Protein AF-A0A3D5XP28-F1 (afdb_monomer)

Foldseek 3Di:
DWDQWAWPDPADPVGTDIDGQVVLVVLLVVLQPPQPQWDADDDDPVDDQWDWTHDPNDIDIGGHIDGHPPDDPVVSVVSSVVSSVVSCCVPPVDD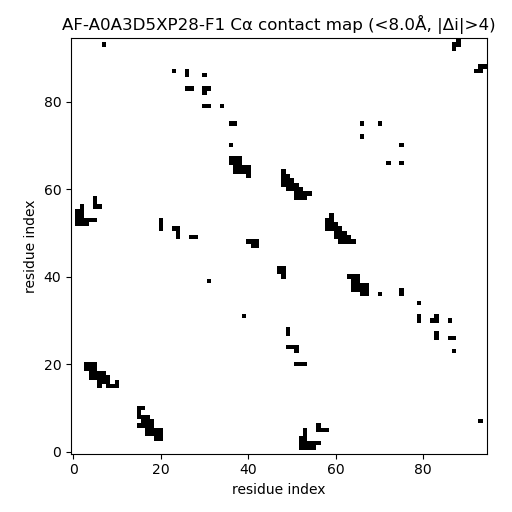

Mean predicted aligned error: 6.18 Å

Secondary structure (DSSP, 8-state):
--BSEEESSS-BTTB--EEEHHHHHHHHHHHTTT-TTEEEPPP-SS--SEEEEEETTEEEEEE-EEE-TTS-HHHHHHHHHHHHHHHHHHHH---

Nearest PDB structures (foldseek):
  7u0h-assembly1_n  TM=3.035E-01  e=3.879E+00  Saccharomyces cerevisiae BY4741
  7uqz-assembly1_n  TM=2.848E-01  e=3.430E+00  Saccharomyces cerevisiae BY4741
  8fkx-assembly1_SM  TM=2.811E-01  e=5.607E+00  Homo sapiens
  3vwo-assembly1_A  TM=2.451E-01  e=4.664E+00  Sphingomonas sp. A1
  5z3g-assembly1_M  TM=2.523E-01  e=4.664E+00  Saccharomyces cerevisiae S288C

Sequence (95 aa):
MSKEYILLKEKSDSGIIALNKSVFESIVEISQDDIEGFQKIPTTRFSKPVSVKIVKNKLHISVDVNVKYGANVNSISKKLQNKIYNNILQMTGLK

Solvent-accessible surface area (backbone atoms only — not comparable to full-atom values): 5918 Å² total; per-residue (Å²): 134,74,49,67,50,40,73,78,50,81,77,47,100,89,47,79,51,63,47,49,50,66,58,57,48,54,51,46,63,60,44,64,56,95,48,88,67,56,42,86,56,78,74,51,102,90,43,67,37,67,46,72,47,33,55,93,84,37,84,44,80,48,76,55,72,46,68,45,88,94,57,60,61,67,62,52,53,51,52,48,51,51,42,36,51,50,50,47,29,73,77,69,70,56,128

Radius of gyration: 15.23 Å; Cα contacts (8 Å, |Δi|>4): 114; chains: 1; bounding box: 36×27×48 Å

pLDDT: mean 84.42, std 9.11, range [48.5, 92.81]

Structure (mmCIF, N/CA/C/O backbone):
data_AF-A0A3D5XP28-F1
#
_entry.id   AF-A0A3D5XP28-F1
#
loop_
_atom_site.group_PDB
_atom_site.id
_atom_site.type_symbol
_atom_site.label_atom_id
_atom_site.label_alt_id
_atom_site.label_comp_id
_atom_site.label_asym_id
_atom_site.label_entity_id
_atom_site.label_seq_id
_atom_site.pdbx_PDB_ins_code
_atom_site.Cartn_x
_atom_site.Cartn_y
_atom_site.Cartn_z
_atom_site.occupancy
_atom_site.B_iso_or_equiv
_atom_site.auth_seq_id
_atom_site.auth_comp_id
_atom_site.auth_asym_id
_atom_site.auth_atom_id
_atom_site.pdbx_PDB_model_num
ATOM 1 N N . MET A 1 1 ? -22.763 1.829 2.657 1.00 48.50 1 MET A N 1
ATOM 2 C CA . MET A 1 1 ? -21.865 2.963 2.961 1.00 48.50 1 MET A CA 1
ATOM 3 C C . MET A 1 1 ? -20.483 2.410 3.280 1.00 48.50 1 MET A C 1
ATOM 5 O O . MET A 1 1 ? -20.398 1.509 4.111 1.00 48.50 1 MET A O 1
ATOM 9 N N . SER A 1 2 ? -19.434 2.848 2.575 1.00 57.12 2 SER A N 1
ATOM 10 C CA . SER A 1 2 ? -18.047 2.562 2.976 1.00 57.12 2 SER A CA 1
ATOM 11 C C . SER A 1 2 ? -17.768 3.259 4.303 1.00 57.12 2 SER A C 1
ATOM 13 O O . SER A 1 2 ? -18.302 4.337 4.553 1.00 57.12 2 SER A O 1
ATOM 15 N N . LYS A 1 3 ? -16.987 2.625 5.177 1.00 69.25 3 LYS A N 1
ATOM 16 C CA . LYS A 1 3 ? -16.499 3.313 6.376 1.00 69.25 3 LYS A CA 1
ATOM 17 C C . LYS A 1 3 ? -15.263 4.117 5.981 1.00 69.25 3 LYS A C 1
ATOM 19 O O . LYS A 1 3 ? -14.486 3.660 5.152 1.00 69.25 3 LYS A O 1
ATOM 24 N N . GLU A 1 4 ? -15.063 5.274 6.598 1.00 81.62 4 GLU A N 1
ATOM 25 C CA . GLU A 1 4 ? -13.859 6.096 6.388 1.00 81.62 4 GLU A CA 1
ATOM 26 C C . GLU A 1 4 ? -12.740 5.758 7.390 1.00 81.62 4 GLU A C 1
ATOM 28 O O . GLU A 1 4 ? -11.719 6.436 7.444 1.00 81.62 4 GLU A O 1
ATOM 33 N N . TYR A 1 5 ? -12.920 4.714 8.207 1.00 83.31 5 TYR A N 1
ATOM 34 C CA . TYR A 1 5 ? -11.957 4.315 9.230 1.00 83.31 5 TYR A CA 1
ATOM 35 C C . TYR A 1 5 ? -11.999 2.813 9.556 1.00 83.31 5 TYR A C 1
ATOM 37 O O . TYR A 1 5 ? -13.027 2.150 9.374 1.00 83.31 5 TYR A O 1
ATOM 45 N N . ILE A 1 6 ? -10.875 2.295 10.061 1.00 84.38 6 ILE A N 1
ATOM 46 C CA . ILE A 1 6 ? -10.712 0.953 10.643 1.00 84.38 6 ILE A CA 1
ATOM 47 C C . ILE A 1 6 ? -10.637 1.084 12.163 1.00 84.38 6 ILE A C 1
ATOM 49 O O . ILE A 1 6 ? -9.898 1.918 12.678 1.00 84.38 6 ILE A O 1
ATOM 53 N N . LEU A 1 7 ? -11.398 0.261 12.884 1.00 83.12 7 LEU A N 1
ATOM 54 C CA . LEU A 1 7 ? -11.358 0.206 14.349 1.00 83.12 7 LEU A CA 1
ATOM 55 C C . LEU A 1 7 ? -10.123 -0.580 14.808 1.00 83.12 7 LEU A C 1
ATOM 57 O O . LEU A 1 7 ? -9.932 -1.713 14.371 1.00 83.12 7 LEU A O 1
ATOM 61 N N . LEU A 1 8 ? -9.307 0.012 15.686 1.00 76.00 8 LEU A N 1
ATOM 62 C CA . LEU A 1 8 ? -8.107 -0.637 16.239 1.00 76.00 8 LEU A CA 1
ATOM 63 C C . LEU A 1 8 ? -8.418 -1.513 17.457 1.00 76.00 8 LEU A C 1
ATOM 65 O O . LEU A 1 8 ? -7.768 -2.532 17.675 1.00 76.00 8 LEU A O 1
ATOM 69 N N . LYS A 1 9 ? -9.404 -1.111 18.260 1.00 68.56 9 LYS A N 1
ATOM 70 C CA . LYS A 1 9 ? -9.932 -1.877 19.394 1.00 68.56 9 LYS A CA 1
ATOM 71 C C . LYS A 1 9 ? -11.449 -1.758 19.405 1.00 68.56 9 LYS A C 1
ATOM 73 O O . LYS A 1 9 ? -11.993 -0.732 18.986 1.00 68.56 9 LYS A O 1
ATOM 78 N N . GLU A 1 10 ? -12.126 -2.804 19.871 1.00 59.88 10 GLU A N 1
ATOM 79 C CA . GLU A 1 10 ? -13.550 -2.696 20.178 1.00 59.88 10 GLU A CA 1
ATOM 80 C C . GLU A 1 10 ? -13.761 -1.644 21.272 1.00 59.88 10 GLU A C 1
ATOM 82 O O . GLU A 1 10 ? -12.879 -1.402 22.098 1.00 59.88 10 GLU A O 1
ATOM 87 N N . LYS A 1 11 ? -14.907 -0.965 21.184 1.00 54.59 11 LYS A N 1
ATOM 88 C CA . LYS A 1 11 ? -15.319 0.187 21.994 1.00 54.59 11 LYS A CA 1
ATOM 89 C C . LYS A 1 11 ? -14.900 -0.011 23.459 1.00 54.59 11 LYS A C 1
ATOM 91 O O . LYS A 1 11 ? -15.421 -0.907 24.115 1.00 54.59 11 LYS A O 1
ATOM 96 N N . SER A 1 12 ? -13.966 0.797 23.958 1.00 61.88 12 SER A N 1
ATOM 97 C CA . SER A 1 12 ? -13.694 0.845 25.395 1.00 61.88 12 SER A CA 1
ATOM 98 C C . SER A 1 12 ? -14.630 1.863 26.041 1.00 61.88 12 SER A C 1
ATOM 100 O O . SER A 1 12 ? -15.131 2.766 25.365 1.00 61.88 12 SER A O 1
ATOM 102 N N . ASP A 1 13 ? -14.841 1.765 27.354 1.00 64.44 13 ASP A N 1
ATOM 103 C CA . ASP A 1 13 ? -15.631 2.756 28.106 1.00 64.44 13 ASP A CA 1
ATOM 104 C C . ASP A 1 13 ? -15.072 4.187 27.968 1.00 64.44 13 ASP A C 1
ATOM 106 O O . ASP A 1 13 ? -15.782 5.167 28.173 1.00 64.44 13 ASP A O 1
ATOM 110 N N . SER A 1 14 ? -13.804 4.318 27.559 1.00 70.75 14 SER A N 1
ATOM 111 C CA . SER A 1 14 ? -13.097 5.587 27.345 1.00 70.75 14 SER A CA 1
ATOM 112 C C . SER A 1 14 ? -13.200 6.142 25.916 1.00 70.75 14 SER A C 1
ATOM 114 O O . SER A 1 14 ? -12.705 7.240 25.665 1.00 70.75 14 SER A O 1
ATOM 116 N N . GLY A 1 15 ? -13.807 5.413 24.969 1.00 74.12 15 GLY A N 1
ATOM 117 C CA . GLY A 1 15 ? -14.040 5.893 23.604 1.00 74.12 15 GLY A CA 1
ATOM 118 C C . GLY A 1 15 ? -13.691 4.899 22.493 1.00 74.12 15 GLY A C 1
ATOM 119 O O . GLY A 1 15 ? -13.596 3.687 22.683 1.00 74.12 15 GLY A O 1
ATOM 120 N N . ILE A 1 16 ? -13.543 5.433 21.278 1.00 79.19 16 ILE A N 1
ATOM 121 C CA . ILE A 1 16 ? -13.251 4.665 20.064 1.00 79.19 16 ILE A CA 1
ATOM 122 C C . ILE A 1 16 ? -11.874 5.064 19.545 1.00 79.19 16 ILE A C 1
ATOM 124 O O . ILE A 1 16 ? -11.628 6.239 19.282 1.00 79.19 16 ILE A O 1
ATOM 128 N N . ILE A 1 17 ? -11.005 4.075 19.335 1.00 82.56 17 ILE A N 1
ATOM 129 C CA . ILE A 1 17 ? -9.723 4.262 18.652 1.00 82.56 17 ILE A CA 1
ATOM 130 C C . ILE A 1 17 ? -9.854 3.705 17.236 1.00 82.56 17 ILE A C 1
ATOM 132 O O . ILE A 1 17 ? -10.122 2.515 17.042 1.00 82.56 17 ILE A O 1
ATOM 136 N N . ALA A 1 18 ? -9.657 4.568 16.244 1.00 86.25 18 ALA A N 1
ATOM 137 C CA . ALA A 1 18 ? -9.777 4.216 14.839 1.00 86.25 18 ALA A CA 1
ATOM 138 C C . ALA A 1 18 ? -8.699 4.895 13.989 1.00 86.25 18 ALA A C 1
ATOM 140 O O . ALA A 1 18 ? -8.276 6.010 14.288 1.00 86.25 18 ALA A O 1
ATOM 141 N N . LEU A 1 19 ? -8.296 4.236 12.903 1.00 88.12 19 LEU A N 1
ATOM 142 C CA . LEU A 1 19 ? -7.426 4.804 11.875 1.00 88.12 19 LEU A CA 1
ATOM 143 C C . LEU A 1 19 ? -8.249 5.220 10.671 1.00 88.12 19 LEU A C 1
ATOM 145 O O . LEU A 1 19 ? -8.994 4.413 10.114 1.00 88.12 19 LEU A O 1
ATOM 149 N N . ASN A 1 20 ? -8.095 6.475 10.260 1.00 90.38 20 ASN A N 1
ATOM 150 C CA . ASN A 1 20 ? -8.748 6.989 9.068 1.00 90.38 20 ASN A CA 1
ATOM 151 C C . ASN A 1 20 ? -8.139 6.360 7.806 1.00 90.38 20 ASN A C 1
ATOM 153 O O . ASN A 1 20 ? -6.946 6.062 7.753 1.00 90.38 20 ASN A O 1
ATOM 157 N N . LYS A 1 21 ? -8.959 6.218 6.768 1.00 90.50 21 LYS A N 1
ATOM 158 C CA . LYS A 1 21 ? -8.541 5.860 5.415 1.00 90.50 21 LYS A CA 1
ATOM 159 C C . LYS A 1 21 ? -7.313 6.652 4.933 1.00 90.50 21 LYS A C 1
ATOM 161 O O . LYS A 1 21 ? -6.423 6.049 4.336 1.00 90.50 21 LYS A O 1
ATOM 166 N N . SER A 1 22 ? -7.251 7.957 5.204 1.00 90.81 22 SER A N 1
ATOM 167 C CA . SER A 1 22 ? -6.156 8.832 4.759 1.00 90.81 22 SER A CA 1
ATOM 168 C C . SER A 1 22 ? -4.783 8.387 5.267 1.00 90.81 22 SER A C 1
ATOM 170 O O . SER A 1 22 ? -3.796 8.523 4.553 1.00 90.81 22 SER A O 1
ATOM 172 N N . VAL A 1 23 ? -4.717 7.776 6.456 1.00 91.50 23 VAL A N 1
ATOM 173 C CA . VAL A 1 23 ? -3.471 7.224 7.010 1.00 91.50 23 VAL A CA 1
ATOM 174 C C . VAL A 1 23 ? -2.919 6.139 6.088 1.00 91.50 23 VAL A C 1
ATOM 176 O O . VAL A 1 23 ? -1.736 6.136 5.765 1.00 91.50 23 VAL A O 1
ATOM 179 N N . PHE A 1 24 ? -3.779 5.238 5.611 1.00 92.06 24 PHE A N 1
ATOM 180 C CA . PHE A 1 24 ? -3.372 4.177 4.694 1.00 92.06 24 PHE A CA 1
ATOM 181 C C . PHE A 1 24 ? -2.995 4.724 3.314 1.00 92.06 24 PHE A C 1
ATOM 183 O O . PHE A 1 24 ? -2.052 4.218 2.714 1.00 92.06 24 PHE A O 1
ATOM 190 N N . GLU A 1 25 ? -3.689 5.758 2.823 1.00 91.69 25 GLU A N 1
ATOM 191 C CA . GLU A 1 25 ? -3.311 6.439 1.575 1.00 91.69 25 GLU A CA 1
ATOM 192 C C . GLU A 1 25 ? -1.884 6.996 1.673 1.00 91.69 25 GLU A C 1
ATOM 194 O O . GLU A 1 25 ? -1.053 6.677 0.823 1.00 91.69 25 GLU A O 1
ATOM 199 N N . SER A 1 26 ? -1.556 7.708 2.757 1.00 91.81 26 SER A N 1
ATOM 200 C CA . SER A 1 26 ? -0.206 8.241 2.977 1.00 91.81 26 SER A CA 1
ATOM 201 C C . SER A 1 26 ? 0.856 7.145 3.090 1.00 91.81 26 SER A C 1
ATOM 203 O O . SER A 1 26 ? 1.925 7.263 2.492 1.00 91.81 26 SER A O 1
ATOM 205 N N . ILE A 1 27 ? 0.574 6.050 3.808 1.00 91.94 27 ILE A N 1
ATOM 206 C CA . ILE A 1 27 ? 1.520 4.926 3.908 1.00 91.94 27 ILE A CA 1
ATOM 207 C C . ILE A 1 27 ? 1.787 4.332 2.522 1.00 91.94 27 ILE A C 1
ATOM 209 O O . ILE A 1 27 ? 2.938 4.040 2.190 1.00 91.94 27 ILE A O 1
ATOM 213 N N . VAL A 1 28 ? 0.751 4.153 1.699 1.00 91.25 28 VAL A N 1
ATOM 214 C CA . VAL A 1 28 ? 0.893 3.604 0.345 1.00 91.25 28 VAL A CA 1
ATOM 215 C C . VAL A 1 28 ? 1.719 4.533 -0.543 1.00 91.25 28 VAL A C 1
ATOM 217 O O . VAL A 1 28 ? 2.603 4.045 -1.245 1.00 91.25 28 VAL A O 1
ATOM 220 N N . GLU A 1 29 ? 1.488 5.845 -0.490 1.00 89.06 29 GLU A N 1
ATOM 221 C CA . GLU A 1 29 ? 2.260 6.831 -1.258 1.00 89.06 29 GLU A CA 1
ATOM 222 C C . GLU A 1 29 ? 3.757 6.793 -0.912 1.00 89.06 29 GLU A C 1
ATOM 224 O O . GLU A 1 29 ? 4.594 6.734 -1.819 1.00 89.06 29 GLU A O 1
ATOM 229 N N . ILE A 1 30 ? 4.096 6.725 0.380 1.00 88.94 30 ILE A N 1
ATOM 230 C CA . ILE A 1 30 ? 5.483 6.605 0.866 1.00 88.94 30 ILE A CA 1
ATOM 231 C C . ILE A 1 30 ? 6.088 5.248 0.473 1.00 88.94 30 ILE A C 1
ATOM 233 O O . ILE A 1 30 ? 7.250 5.140 0.090 1.00 88.94 30 ILE A O 1
ATOM 237 N N . SER A 1 31 ? 5.295 4.177 0.528 1.00 88.44 31 SER A N 1
ATOM 238 C CA . SER A 1 31 ? 5.772 2.815 0.243 1.00 88.44 31 SER A CA 1
ATOM 239 C C . SER A 1 31 ? 6.192 2.604 -1.212 1.00 88.44 31 SER A C 1
ATOM 241 O O . SER A 1 31 ? 6.926 1.660 -1.502 1.00 88.44 31 SER A O 1
ATOM 243 N N . GLN A 1 32 ? 5.718 3.455 -2.120 1.00 84.00 32 GLN A N 1
ATOM 244 C CA . GLN A 1 32 ? 6.064 3.410 -3.537 1.00 84.00 32 GLN A CA 1
ATOM 245 C C . GLN A 1 32 ? 7.435 4.029 -3.853 1.00 84.00 32 GLN A C 1
ATOM 247 O O . GLN A 1 32 ? 7.905 3.885 -4.981 1.00 84.00 32 GLN A O 1
ATOM 252 N N . ASP A 1 33 ? 8.058 4.746 -2.913 1.00 81.12 33 ASP A N 1
ATOM 253 C CA . ASP A 1 33 ? 9.420 5.254 -3.100 1.00 81.12 33 ASP A CA 1
ATOM 254 C C . ASP A 1 33 ? 10.433 4.101 -3.109 1.00 81.12 33 ASP A C 1
ATOM 256 O O . ASP A 1 33 ? 10.198 3.036 -2.532 1.00 81.12 33 ASP A O 1
ATOM 260 N N . ASP A 1 34 ? 11.563 4.293 -3.787 1.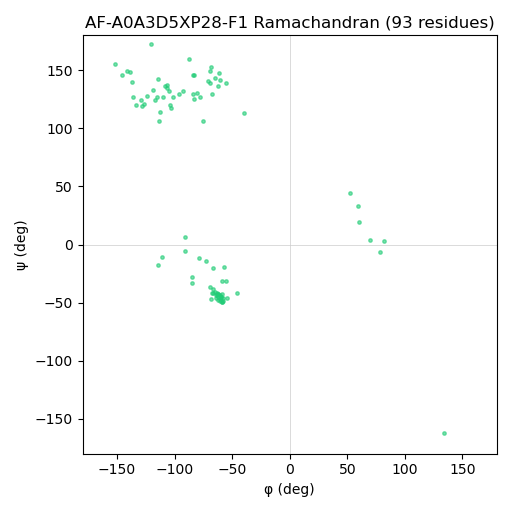00 69.88 34 ASP A N 1
ATOM 261 C CA . ASP A 1 34 ? 12.721 3.387 -3.763 1.00 69.88 34 ASP A CA 1
ATOM 262 C C . ASP A 1 34 ? 12.461 1.940 -4.231 1.00 69.88 34 ASP A C 1
ATOM 264 O O . ASP A 1 34 ? 13.063 0.990 -3.724 1.00 69.88 34 ASP A O 1
ATOM 268 N N . ILE A 1 35 ? 11.552 1.734 -5.191 1.00 79.81 35 ILE A N 1
ATOM 269 C CA . ILE A 1 35 ? 11.394 0.439 -5.872 1.00 79.81 35 ILE A CA 1
ATOM 270 C C . ILE A 1 35 ? 12.033 0.524 -7.257 1.00 79.81 35 ILE A C 1
ATOM 272 O O . ILE A 1 35 ? 11.610 1.281 -8.127 1.00 79.81 35 ILE A O 1
ATOM 276 N N . GLU A 1 36 ? 13.061 -0.285 -7.488 1.00 77.88 36 GLU A N 1
ATOM 277 C CA . GLU A 1 36 ? 13.723 -0.352 -8.787 1.00 77.88 36 GLU A CA 1
ATOM 278 C C . GLU A 1 36 ? 12.816 -1.000 -9.851 1.00 77.88 36 GLU A C 1
ATOM 280 O O . GLU A 1 36 ? 12.121 -1.984 -9.590 1.00 77.88 36 GLU A O 1
ATOM 285 N N . GLY A 1 37 ? 12.817 -0.454 -11.072 1.00 78.06 37 GLY A N 1
ATOM 286 C CA . GLY A 1 37 ? 11.969 -0.943 -12.173 1.00 78.06 37 GLY A CA 1
ATOM 287 C C . GLY A 1 37 ? 10.526 -0.425 -12.149 1.00 78.06 37 GLY A C 1
ATOM 288 O O . GLY A 1 37 ? 9.730 -0.786 -13.018 1.00 78.06 37 GLY A O 1
ATOM 289 N N 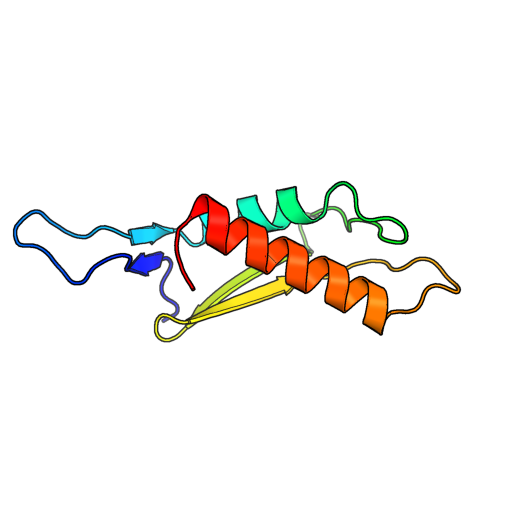. PHE A 1 38 ? 10.216 0.443 -11.189 1.00 83.69 38 PHE A N 1
ATOM 290 C CA . PHE A 1 38 ? 8.904 1.019 -10.942 1.00 83.69 38 PHE A CA 1
ATOM 291 C C . PHE A 1 38 ? 8.911 2.530 -11.199 1.00 83.69 38 PHE A C 1
ATOM 293 O O . PHE A 1 38 ? 9.885 3.215 -10.886 1.00 83.69 38 PHE A O 1
ATOM 300 N N . GLN A 1 39 ? 7.820 3.058 -11.755 1.00 84.25 39 GLN A N 1
ATOM 301 C CA . GLN A 1 39 ? 7.605 4.495 -11.897 1.00 84.25 39 GLN A CA 1
ATOM 302 C C . GLN A 1 39 ? 6.227 4.878 -11.350 1.00 84.25 39 GLN A C 1
ATOM 304 O O . GLN A 1 39 ? 5.198 4.348 -11.783 1.00 84.25 39 GLN A O 1
ATOM 309 N N . LYS A 1 40 ? 6.224 5.827 -10.404 1.00 84.50 40 LYS A N 1
ATOM 310 C CA . LYS A 1 40 ? 5.003 6.413 -9.841 1.00 84.50 40 LYS A CA 1
ATOM 311 C C . LYS A 1 40 ? 4.211 7.122 -10.934 1.00 84.50 40 LYS A C 1
ATOM 313 O O . LYS A 1 40 ? 4.773 7.881 -11.726 1.00 84.50 40 LYS A O 1
ATOM 318 N N . ILE A 1 41 ? 2.901 6.911 -10.937 1.00 86.69 41 ILE A N 1
ATOM 319 C CA . ILE A 1 41 ? 1.978 7.728 -11.720 1.00 86.69 41 ILE A CA 1
ATOM 320 C C . ILE A 1 41 ? 1.661 8.971 -10.875 1.00 86.69 41 ILE A C 1
ATOM 322 O O . ILE A 1 41 ? 1.347 8.827 -9.693 1.00 86.69 41 ILE A O 1
ATOM 326 N N . PRO A 1 42 ? 1.774 10.193 -11.416 1.00 83.38 42 PRO A N 1
ATOM 327 C CA . PRO A 1 42 ? 1.428 11.394 -10.670 1.00 83.38 42 PRO A CA 1
ATOM 328 C C . PRO A 1 42 ? -0.089 11.501 -10.488 1.00 83.38 42 PRO A C 1
ATOM 330 O O . PRO A 1 42 ? -0.866 11.237 -11.409 1.00 83.38 42 PRO A O 1
ATOM 333 N N . THR A 1 43 ? -0.517 11.946 -9.308 1.00 85.25 43 THR A N 1
ATOM 334 C CA . THR A 1 43 ? -1.920 12.291 -9.062 1.00 85.25 43 THR A CA 1
ATOM 335 C C . THR A 1 43 ? -2.298 13.519 -9.885 1.00 85.25 43 THR A C 1
ATOM 337 O O . THR A 1 43 ? -1.618 14.544 -9.850 1.00 85.25 43 THR A O 1
ATOM 340 N N . THR A 1 44 ? -3.405 13.433 -10.619 1.00 87.88 44 THR A N 1
ATOM 341 C CA . THR A 1 44 ? -3.953 14.546 -11.407 1.00 87.88 44 THR A CA 1
ATOM 342 C C . THR A 1 44 ? -5.366 14.878 -10.937 1.00 87.88 44 THR A C 1
ATOM 344 O O . THR A 1 44 ? -5.962 14.150 -10.144 1.00 87.88 44 THR A O 1
ATOM 347 N N . ARG A 1 45 ? -5.952 15.968 -11.452 1.00 84.06 45 ARG A N 1
ATOM 348 C CA . ARG A 1 45 ? -7.345 16.339 -11.145 1.00 84.06 45 ARG A CA 1
ATOM 349 C C . ARG A 1 45 ? -8.343 15.211 -11.458 1.00 84.06 45 ARG A C 1
ATOM 351 O O . ARG A 1 45 ? -9.359 15.107 -10.780 1.00 84.06 45 ARG A O 1
ATOM 358 N N . PHE A 1 46 ? -8.058 14.391 -12.470 1.00 83.75 46 PHE A N 1
ATOM 359 C CA . PHE A 1 46 ? -8.985 13.382 -12.994 1.00 83.75 46 PHE A CA 1
ATOM 360 C C . PHE A 1 46 ? -8.566 11.938 -12.705 1.00 83.75 46 PHE A C 1
ATOM 362 O O . PHE A 1 46 ? -9.360 11.028 -12.919 1.00 83.75 46 PHE A O 1
ATOM 369 N N . SER A 1 47 ? -7.343 11.715 -12.222 1.00 82.62 47 SER A N 1
ATOM 370 C CA . SER A 1 47 ? -6.828 10.379 -11.938 1.00 82.62 47 SER A CA 1
ATOM 371 C C . SER A 1 47 ? -6.103 10.350 -10.600 1.00 82.62 47 SER A C 1
ATOM 373 O O . SER A 1 47 ? -5.196 11.148 -10.350 1.00 82.62 47 SER A O 1
ATOM 375 N N . LYS A 1 48 ? -6.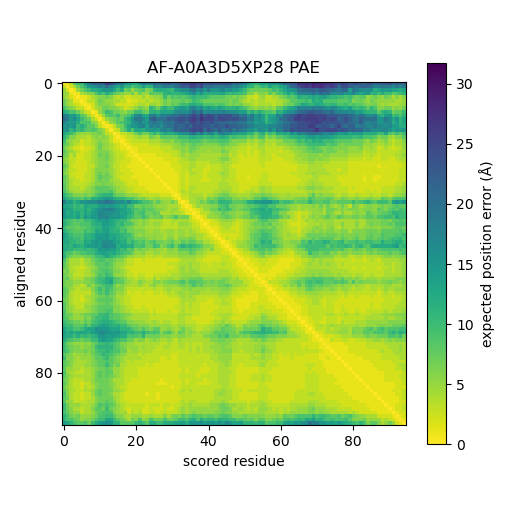516 9.403 -9.756 1.00 86.56 48 LYS A N 1
ATOM 376 C CA . LYS A 1 48 ? -5.854 9.059 -8.501 1.00 86.56 48 LYS A CA 1
ATOM 377 C C . LYS A 1 48 ? -5.286 7.645 -8.634 1.00 86.56 48 LYS A C 1
ATOM 379 O O . LYS A 1 48 ? -6.070 6.700 -8.593 1.00 86.56 48 LYS A O 1
ATOM 384 N N . PRO A 1 49 ? -3.959 7.497 -8.768 1.00 87.88 49 PRO A N 1
ATOM 385 C CA . PRO A 1 49 ? -3.321 6.196 -8.949 1.00 87.88 49 PRO A CA 1
ATOM 386 C C . PRO A 1 49 ? -3.319 5.355 -7.671 1.00 87.88 49 PRO A C 1
ATOM 388 O O . PRO A 1 49 ? -3.080 4.158 -7.725 1.00 87.88 49 PRO A O 1
ATOM 391 N N . VAL A 1 50 ? -3.603 5.955 -6.513 1.00 91.19 50 VAL A N 1
ATOM 392 C CA . VAL A 1 50 ? -3.832 5.238 -5.257 1.00 91.19 50 VAL A CA 1
ATOM 393 C C . VAL A 1 50 ? -5.301 5.357 -4.880 1.00 91.19 50 VAL A C 1
ATOM 395 O O . VAL A 1 50 ? -5.848 6.457 -4.778 1.00 91.19 50 VAL A O 1
ATOM 398 N N . SER A 1 51 ? -5.941 4.215 -4.638 1.00 90.88 51 SER A N 1
ATOM 399 C CA . SER A 1 51 ? -7.300 4.142 -4.112 1.00 90.88 51 SER A CA 1
ATOM 400 C C . SER A 1 51 ? -7.341 3.233 -2.896 1.00 90.88 51 SER A C 1
ATOM 402 O O . SER A 1 51 ? -7.066 2.038 -2.990 1.00 90.88 51 SER A O 1
ATOM 404 N N . VAL A 1 52 ? -7.734 3.788 -1.751 1.00 91.69 52 VAL A N 1
ATOM 405 C CA . VAL A 1 52 ? -8.008 3.007 -0.543 1.00 91.69 52 VAL A CA 1
ATOM 406 C C . VAL A 1 52 ? -9.510 2.991 -0.278 1.00 91.69 52 VAL A C 1
ATOM 408 O O . VAL A 1 52 ? -10.200 4.008 -0.394 1.00 91.69 52 VAL A O 1
ATOM 411 N N . LYS A 1 53 ? -10.053 1.827 0.071 1.00 91.06 53 LYS A N 1
ATOM 412 C CA . LYS A 1 53 ? -11.460 1.644 0.446 1.00 91.06 53 LYS A CA 1
ATOM 413 C C . LYS A 1 53 ? -11.539 0.735 1.660 1.00 91.06 53 LYS A C 1
ATOM 415 O O . LYS A 1 53 ? -10.843 -0.273 1.724 1.00 91.06 53 LYS A O 1
ATOM 420 N N . ILE A 1 54 ? -12.424 1.056 2.598 1.00 88.44 54 ILE A N 1
ATOM 421 C CA . ILE A 1 54 ? -12.684 0.203 3.758 1.00 88.44 54 ILE A CA 1
ATOM 422 C C . ILE A 1 54 ? -14.107 -0.338 3.643 1.00 88.44 54 ILE A C 1
ATOM 424 O O . ILE A 1 54 ? -15.097 0.401 3.691 1.00 88.44 54 ILE A O 1
ATOM 428 N N . VAL A 1 55 ? -14.213 -1.654 3.471 1.00 85.56 55 VAL A N 1
ATOM 429 C CA . VAL A 1 55 ? -15.486 -2.356 3.275 1.00 85.56 55 VAL A CA 1
ATOM 430 C C . VAL A 1 55 ? -15.581 -3.474 4.300 1.00 85.56 55 VAL A C 1
ATOM 432 O O . VAL A 1 55 ? -14.726 -4.351 4.343 1.00 85.56 55 VAL A O 1
ATOM 435 N N . LYS A 1 56 ? -16.623 -3.452 5.143 1.00 82.62 56 LYS A N 1
ATOM 436 C CA . LYS A 1 56 ? -16.835 -4.452 6.212 1.00 82.62 56 LYS A CA 1
ATOM 437 C C . LYS A 1 56 ? -15.599 -4.639 7.120 1.00 82.62 56 LYS A C 1
ATOM 439 O O . LYS A 1 56 ? -15.219 -5.763 7.417 1.00 82.62 56 LYS A O 1
ATOM 444 N N . ASN A 1 57 ? -14.970 -3.531 7.532 1.00 81.19 57 ASN A N 1
ATOM 445 C CA . ASN A 1 57 ? -13.735 -3.511 8.336 1.00 81.19 57 ASN A CA 1
ATOM 446 C C . ASN A 1 57 ? -12.525 -4.206 7.675 1.00 81.19 57 ASN A C 1
ATOM 448 O O . ASN A 1 57 ? -11.573 -4.563 8.357 1.00 81.19 57 ASN A O 1
ATOM 452 N N . LYS A 1 58 ? -12.556 -4.397 6.350 1.00 83.38 58 LYS A N 1
ATOM 453 C CA . LYS A 1 58 ? -11.422 -4.877 5.555 1.00 83.38 58 LYS A CA 1
ATOM 454 C C . LYS A 1 58 ? -10.850 -3.731 4.734 1.00 83.38 58 LYS A C 1
ATOM 456 O O . LYS A 1 58 ? -11.611 -2.956 4.148 1.00 83.38 58 LYS A O 1
ATOM 461 N N . LEU A 1 59 ? -9.524 -3.654 4.689 1.00 87.88 59 LEU A N 1
ATOM 462 C CA . LEU A 1 59 ? -8.786 -2.689 3.887 1.00 87.88 59 LEU A CA 1
ATOM 463 C C . LEU A 1 59 ? -8.647 -3.210 2.452 1.00 87.88 59 LEU A C 1
ATOM 465 O O . LEU A 1 59 ? -8.170 -4.320 2.231 1.00 87.88 59 LEU A O 1
ATOM 469 N N . HIS A 1 60 ? -9.069 -2.413 1.480 1.00 90.88 60 HIS A N 1
ATOM 470 C CA . HIS A 1 60 ? -8.857 -2.664 0.061 1.00 90.88 60 HIS A CA 1
ATOM 471 C C . HIS A 1 60 ? -7.991 -1.543 -0.502 1.00 90.88 60 HIS A C 1
ATOM 473 O O . HIS A 1 60 ? -8.343 -0.370 -0.371 1.00 90.88 60 HIS A O 1
ATOM 479 N N . ILE A 1 61 ? -6.871 -1.906 -1.120 1.00 91.75 61 ILE A N 1
ATOM 480 C CA . ILE A 1 61 ? -5.902 -0.968 -1.686 1.00 91.75 61 ILE A CA 1
ATOM 481 C C . ILE A 1 61 ? -5.729 -1.314 -3.161 1.00 91.75 61 ILE A C 1
ATOM 483 O O . ILE A 1 61 ? -5.446 -2.461 -3.503 1.00 91.75 61 ILE A O 1
ATOM 487 N N . SER A 1 62 ? -5.886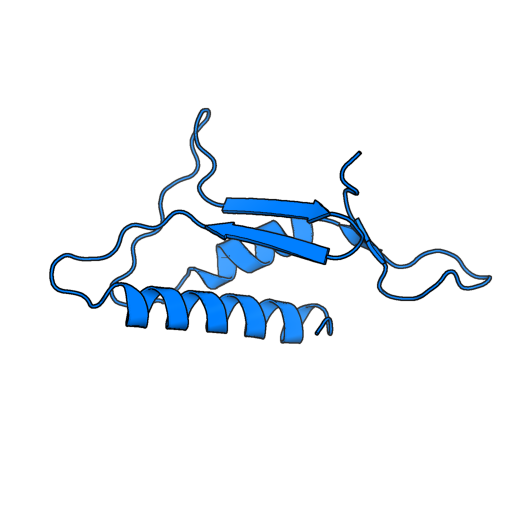 -0.318 -4.022 1.00 92.38 62 SER A N 1
ATOM 488 C CA . SER A 1 62 ? -5.572 -0.395 -5.446 1.00 92.38 62 SER A CA 1
ATOM 489 C C . SER A 1 62 ? -4.489 0.629 -5.754 1.00 92.38 62 SER A C 1
ATOM 491 O O . SER A 1 62 ? -4.577 1.773 -5.300 1.00 92.38 62 SER A O 1
ATOM 493 N N . VAL A 1 63 ? -3.461 0.202 -6.485 1.00 91.38 63 VAL A N 1
ATOM 494 C CA . VAL A 1 63 ? -2.332 1.048 -6.869 1.00 91.38 63 VAL A CA 1
ATOM 495 C C . VAL A 1 63 ? -2.042 0.845 -8.348 1.00 91.38 63 VAL A C 1
ATOM 497 O O . VAL A 1 63 ? -1.703 -0.265 -8.759 1.00 91.38 63 VAL A O 1
ATOM 500 N N . ASP A 1 64 ? -2.142 1.924 -9.112 1.00 89.88 64 ASP A N 1
ATOM 501 C CA . ASP A 1 64 ? -1.815 1.980 -10.530 1.00 89.88 64 ASP A CA 1
ATOM 502 C C . ASP A 1 64 ? -0.367 2.428 -10.708 1.00 89.88 64 ASP A C 1
ATOM 504 O O . ASP A 1 64 ? 0.102 3.380 -10.075 1.00 89.88 64 ASP A O 1
ATOM 508 N N . VAL A 1 65 ? 0.372 1.697 -11.542 1.00 87.06 65 VAL A N 1
ATOM 509 C CA . VAL A 1 65 ? 1.834 1.776 -11.581 1.00 87.06 65 VAL A CA 1
ATOM 510 C C . VAL A 1 65 ? 2.341 1.585 -13.001 1.00 87.06 65 VAL A C 1
ATOM 512 O O . VAL A 1 65 ? 1.797 0.777 -13.753 1.00 87.06 65 VAL A O 1
ATOM 515 N N . ASN A 1 66 ? 3.426 2.274 -13.347 1.00 88.94 66 ASN A N 1
ATOM 516 C CA . ASN A 1 66 ? 4.156 2.007 -14.579 1.00 88.94 66 ASN A CA 1
ATOM 517 C C . ASN A 1 66 ? 5.335 1.078 -14.278 1.00 88.94 66 ASN A C 1
ATOM 519 O O . ASN A 1 66 ? 6.134 1.329 -13.371 1.00 88.94 66 ASN A O 1
ATOM 523 N N . VAL A 1 67 ? 5.451 0.003 -15.054 1.00 88.38 67 VAL A N 1
ATOM 524 C CA . VAL A 1 67 ? 6.549 -0.965 -14.954 1.00 88.38 67 VAL A CA 1
ATOM 525 C C . VAL A 1 67 ? 7.484 -0.770 -16.142 1.00 88.38 67 VAL A C 1
ATOM 527 O O . VAL A 1 67 ? 7.024 -0.637 -17.276 1.00 88.38 67 VAL A O 1
ATOM 530 N N . LYS A 1 68 ? 8.800 -0.745 -15.898 1.00 86.69 68 LYS A N 1
ATOM 531 C CA . LYS A 1 68 ? 9.787 -0.615 -16.981 1.00 86.69 68 LYS A CA 1
ATOM 532 C C . LYS A 1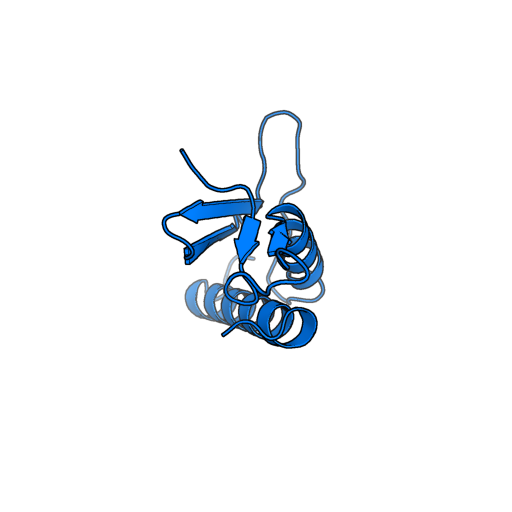 68 ? 9.679 -1.781 -17.971 1.00 86.69 68 LYS A C 1
ATOM 534 O O . LYS A 1 68 ? 9.504 -2.934 -17.574 1.00 86.69 68 LYS A O 1
ATOM 539 N N . TYR A 1 69 ? 9.852 -1.483 -19.258 1.00 83.81 69 TYR A N 1
ATOM 540 C CA . TYR A 1 69 ? 9.911 -2.500 -20.308 1.00 83.81 69 TYR A CA 1
ATOM 541 C C . TYR A 1 69 ? 10.987 -3.554 -20.014 1.00 83.81 69 TYR A C 1
ATOM 543 O O . TYR A 1 69 ? 12.075 -3.232 -19.539 1.00 83.81 69 TYR A O 1
ATOM 551 N N . GLY A 1 70 ? 10.664 -4.821 -20.285 1.00 83.44 70 GLY A N 1
ATOM 552 C CA . GLY A 1 70 ? 11.544 -5.965 -20.019 1.00 83.44 70 GLY A CA 1
ATOM 553 C C . GLY A 1 70 ? 11.581 -6.420 -18.556 1.00 83.44 70 GLY A C 1
ATOM 554 O O . GLY A 1 70 ? 12.155 -7.467 -18.262 1.00 83.44 70 GLY A O 1
ATOM 555 N N . ALA A 1 71 ? 10.949 -5.690 -17.634 1.00 84.38 71 ALA A N 1
ATOM 556 C CA . ALA A 1 71 ? 10.880 -6.096 -16.241 1.00 84.38 71 ALA A CA 1
ATOM 557 C C . ALA A 1 71 ? 9.728 -7.085 -15.985 1.00 84.38 71 ALA A C 1
ATOM 559 O O . ALA A 1 71 ? 8.657 -7.013 -16.591 1.00 84.38 71 ALA A O 1
ATOM 560 N N . ASN A 1 72 ? 9.936 -8.023 -15.058 1.00 88.81 72 ASN A N 1
ATOM 561 C CA . ASN A 1 72 ? 8.918 -9.010 -14.709 1.00 88.81 72 ASN A CA 1
ATOM 562 C C . ASN A 1 72 ? 7.822 -8.363 -13.847 1.00 88.81 72 ASN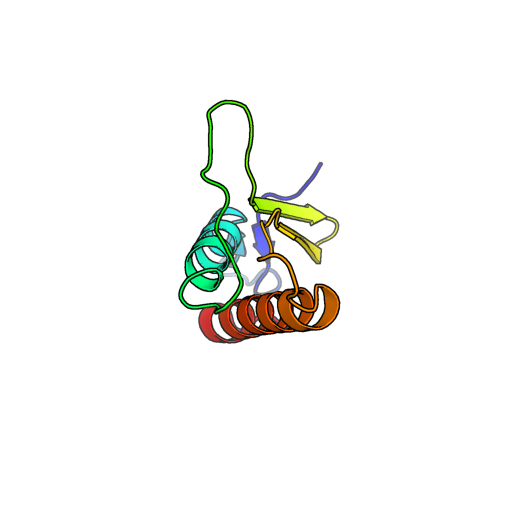 A C 1
ATOM 564 O O . ASN A 1 72 ? 8.029 -8.106 -12.658 1.00 88.81 72 ASN A O 1
ATOM 568 N N . VAL A 1 73 ? 6.650 -8.145 -14.451 1.00 88.94 73 VAL A N 1
ATOM 569 C CA . VAL A 1 73 ? 5.490 -7.502 -13.811 1.00 88.94 73 VAL A CA 1
ATOM 570 C C . VAL A 1 73 ? 5.108 -8.201 -12.508 1.00 88.94 73 VAL A C 1
ATO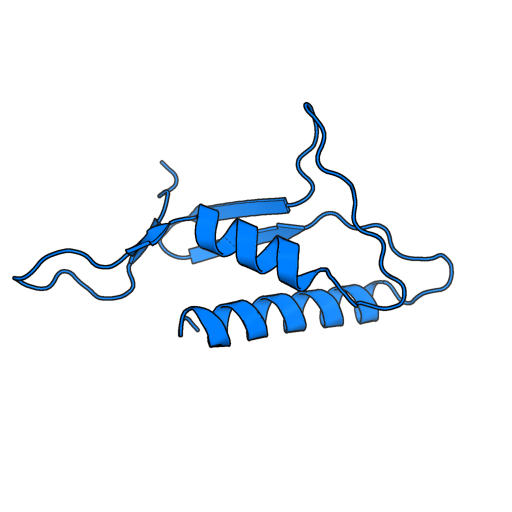M 572 O O . VAL A 1 73 ? 4.961 -7.541 -11.488 1.00 88.94 73 VAL A O 1
ATOM 575 N N . ASN A 1 74 ? 5.035 -9.535 -12.497 1.00 90.50 74 ASN A N 1
ATOM 576 C CA . ASN A 1 74 ? 4.635 -10.290 -11.308 1.00 90.50 74 ASN A CA 1
ATOM 577 C C . ASN A 1 74 ? 5.624 -10.096 -10.144 1.00 90.50 74 ASN A C 1
ATOM 579 O O . ASN A 1 74 ? 5.227 -9.849 -9.006 1.00 90.50 74 ASN A O 1
ATOM 583 N N . SER A 1 75 ? 6.927 -10.142 -10.435 1.00 89.69 75 SER A N 1
ATOM 584 C CA . SER A 1 75 ? 7.973 -9.912 -9.432 1.00 89.69 75 SER A CA 1
ATOM 585 C C . SER A 1 75 ? 7.898 -8.499 -8.845 1.00 89.69 75 SER A C 1
ATOM 587 O O . SER A 1 75 ? 7.942 -8.331 -7.624 1.00 89.69 75 SER A O 1
ATOM 589 N N . ILE A 1 76 ? 7.723 -7.482 -9.694 1.00 88.56 76 ILE A N 1
ATOM 590 C CA . ILE A 1 76 ? 7.641 -6.079 -9.262 1.00 88.56 76 ILE A CA 1
ATOM 591 C C . ILE A 1 76 ? 6.364 -5.822 -8.462 1.00 88.56 76 ILE A C 1
ATOM 593 O O . ILE A 1 76 ? 6.436 -5.254 -7.371 1.00 88.56 76 ILE A O 1
ATOM 597 N N . SER A 1 77 ? 5.213 -6.294 -8.942 1.00 88.94 77 SER A N 1
ATOM 598 C CA . SER A 1 77 ? 3.943 -6.173 -8.224 1.00 88.94 77 SER A CA 1
ATOM 599 C C . SER A 1 77 ? 4.016 -6.842 -6.853 1.00 88.94 77 SER A C 1
ATOM 601 O O . SER A 1 77 ? 3.596 -6.242 -5.865 1.00 88.94 77 SER A O 1
ATOM 603 N N . LYS A 1 78 ? 4.624 -8.031 -6.754 1.00 91.62 78 LYS A N 1
ATOM 604 C CA . LYS A 1 78 ? 4.800 -8.728 -5.473 1.00 91.62 78 LYS A CA 1
ATOM 605 C C . LYS A 1 78 ? 5.717 -7.964 -4.516 1.00 91.62 78 LYS A C 1
ATOM 607 O O . LYS A 1 78 ? 5.410 -7.867 -3.329 1.00 91.62 78 LYS A O 1
ATOM 612 N N . LYS A 1 79 ? 6.818 -7.384 -5.011 1.00 91.31 79 LYS A N 1
ATOM 613 C CA . LYS A 1 79 ? 7.708 -6.532 -4.201 1.00 91.31 79 LYS A CA 1
ATOM 614 C C . LYS A 1 79 ? 6.967 -5.314 -3.644 1.00 91.31 79 LYS A C 1
ATOM 616 O O . LYS A 1 79 ? 7.065 -5.053 -2.447 1.00 91.31 79 LYS A O 1
ATOM 621 N N . LEU A 1 80 ? 6.197 -4.616 -4.482 1.00 91.12 80 LEU A N 1
ATOM 622 C CA . LEU A 1 80 ? 5.399 -3.462 -4.062 1.00 91.12 80 LEU A CA 1
ATOM 623 C C . LEU A 1 80 ? 4.336 -3.852 -3.027 1.00 91.12 80 LEU A C 1
ATOM 625 O O . LEU A 1 80 ? 4.237 -3.210 -1.985 1.00 91.12 80 LEU A O 1
ATOM 629 N N . GLN A 1 81 ? 3.580 -4.921 -3.286 1.00 92.12 81 GLN A N 1
ATOM 630 C CA . GLN A 1 81 ? 2.553 -5.421 -2.367 1.00 92.12 81 GLN A CA 1
ATOM 631 C C . GLN A 1 81 ? 3.145 -5.768 -0.998 1.00 92.12 81 GLN A C 1
ATOM 633 O O . GLN A 1 81 ? 2.608 -5.345 0.025 1.00 92.12 81 GLN A O 1
ATOM 638 N N . ASN A 1 82 ? 4.282 -6.468 -0.973 1.00 92.81 82 ASN A N 1
ATOM 639 C CA . ASN A 1 82 ? 4.969 -6.813 0.269 1.00 92.81 82 ASN A CA 1
ATOM 640 C C . ASN A 1 82 ? 5.458 -5.568 1.019 1.00 92.81 82 ASN A C 1
ATOM 642 O O . ASN A 1 82 ? 5.328 -5.506 2.239 1.00 92.81 82 ASN A O 1
ATOM 646 N N . LYS A 1 83 ? 6.002 -4.569 0.310 1.00 92.38 83 LYS A N 1
ATOM 647 C CA . LYS A 1 83 ? 6.474 -3.321 0.926 1.00 92.38 83 LYS A CA 1
ATOM 648 C C . LYS A 1 83 ? 5.319 -2.536 1.554 1.00 92.38 83 LYS A C 1
ATOM 650 O O . LYS A 1 83 ? 5.422 -2.147 2.712 1.00 92.38 83 LYS A O 1
ATOM 655 N N . ILE A 1 84 ? 4.202 -2.390 0.836 1.00 92.50 84 ILE A N 1
ATOM 656 C CA . ILE A 1 84 ? 2.981 -1.756 1.359 1.00 92.50 84 ILE A CA 1
ATOM 657 C C . ILE A 1 84 ? 2.470 -2.504 2.596 1.00 92.50 84 ILE A C 1
ATOM 659 O O . ILE A 1 84 ? 2.213 -1.880 3.623 1.00 92.50 84 ILE A O 1
ATOM 663 N N . TYR A 1 85 ? 2.353 -3.832 2.519 1.00 92.69 85 TYR A N 1
ATOM 664 C CA . TYR A 1 85 ? 1.889 -4.653 3.638 1.00 92.69 85 TYR A CA 1
ATOM 665 C C . TYR A 1 85 ? 2.783 -4.488 4.873 1.00 92.69 85 TYR A C 1
ATOM 667 O O . TYR A 1 85 ? 2.287 -4.199 5.961 1.00 92.69 85 TYR A O 1
ATOM 675 N N . ASN A 1 86 ? 4.102 -4.603 4.698 1.00 92.62 86 ASN A N 1
ATOM 676 C CA . ASN A 1 86 ? 5.059 -4.477 5.793 1.00 92.62 86 ASN A CA 1
ATOM 677 C C . ASN A 1 86 ? 5.009 -3.087 6.435 1.00 92.62 86 ASN A C 1
ATOM 679 O O . ASN A 1 86 ? 5.010 -2.994 7.659 1.00 92.62 86 ASN A O 1
ATOM 683 N N . ASN A 1 87 ? 4.916 -2.022 5.637 1.00 92.69 87 ASN A N 1
ATOM 684 C CA . ASN A 1 87 ? 4.848 -0.658 6.157 1.00 92.69 87 ASN A CA 1
ATOM 685 C C . ASN A 1 87 ? 3.547 -0.407 6.929 1.00 92.69 87 ASN A C 1
ATOM 687 O O . ASN A 1 87 ? 3.584 0.175 8.011 1.00 92.69 87 ASN A O 1
ATOM 691 N N . ILE A 1 88 ? 2.406 -0.897 6.430 1.00 91.50 88 ILE A N 1
ATOM 692 C CA . ILE A 1 88 ? 1.134 -0.819 7.163 1.00 91.50 88 ILE A CA 1
ATOM 693 C C . ILE A 1 88 ? 1.251 -1.570 8.489 1.00 91.50 88 ILE A C 1
ATOM 695 O O . ILE A 1 88 ? 0.924 -1.005 9.533 1.00 91.50 88 ILE A O 1
ATOM 699 N N . LEU A 1 89 ? 1.765 -2.801 8.474 1.00 91.06 89 LEU A N 1
ATOM 700 C CA . LEU A 1 89 ? 1.933 -3.606 9.681 1.00 91.06 89 LEU A CA 1
ATOM 701 C C . LEU A 1 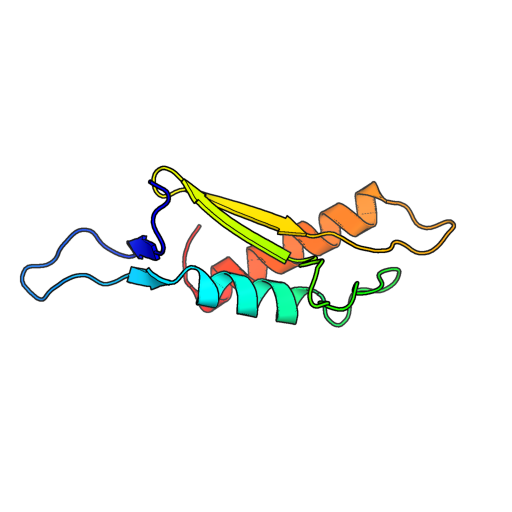89 ? 2.855 -2.922 10.701 1.00 91.06 89 LEU A C 1
ATOM 703 O O . LEU A 1 89 ? 2.519 -2.854 11.880 1.00 91.06 89 LEU A O 1
ATOM 707 N N . GLN A 1 90 ? 3.992 -2.384 10.259 1.00 89.25 90 GLN A N 1
ATOM 708 C CA . GLN A 1 90 ? 4.963 -1.717 11.130 1.00 89.25 90 GLN A CA 1
ATOM 709 C C . GLN A 1 90 ? 4.426 -0.412 11.727 1.00 89.25 90 GLN A C 1
ATOM 711 O O . GLN A 1 90 ? 4.644 -0.151 12.907 1.00 89.25 90 GLN A O 1
ATOM 716 N N . MET A 1 91 ? 3.722 0.403 10.935 1.00 89.00 91 MET A N 1
ATOM 717 C CA . MET A 1 91 ? 3.258 1.727 11.369 1.00 89.00 91 MET A CA 1
ATOM 718 C C . MET A 1 91 ? 1.929 1.687 12.129 1.00 89.00 91 MET A C 1
ATOM 720 O O . MET A 1 91 ? 1.664 2.568 12.942 1.00 89.00 91 MET A O 1
ATOM 724 N N . THR A 1 92 ? 1.077 0.694 11.862 1.00 86.25 92 THR A N 1
ATOM 725 C CA . THR A 1 92 ? -0.278 0.626 12.440 1.00 86.25 92 THR A CA 1
ATOM 726 C C . THR A 1 92 ? -0.483 -0.547 13.394 1.00 86.25 92 THR A C 1
ATOM 728 O O . THR A 1 92 ? -1.446 -0.544 14.157 1.00 86.25 92 THR A O 1
ATOM 731 N N . GLY A 1 93 ? 0.386 -1.562 13.352 1.00 81.75 93 GLY A N 1
ATOM 732 C CA . GLY A 1 93 ? 0.219 -2.806 14.107 1.00 81.75 93 GLY A CA 1
ATOM 733 C C . GLY A 1 93 ? -0.928 -3.697 13.613 1.00 81.75 93 GLY A C 1
ATOM 734 O O . GLY A 1 93 ? -1.195 -4.730 14.228 1.00 81.75 93 GLY A O 1
ATOM 735 N N . LEU A 1 94 ? -1.609 -3.320 12.524 1.00 78.69 94 LEU A N 1
ATOM 736 C CA . LEU A 1 94 ? -2.693 -4.094 11.924 1.00 78.69 94 LEU A CA 1
ATOM 737 C C . LEU A 1 94 ? -2.135 -5.220 11.048 1.00 78.69 94 LEU A C 1
ATOM 739 O O . LEU A 1 94 ? -1.282 -4.978 10.195 1.00 78.69 94 LEU A O 1
ATOM 743 N N . LYS A 1 95 ? -2.646 -6.436 11.263 1.00 68.94 95 LYS A N 1
ATOM 744 C CA . LYS A 1 95 ? -2.376 -7.625 10.443 1.00 68.94 95 LYS A CA 1
ATOM 745 C C . LYS A 1 95 ? -3.492 -7.862 9.435 1.00 68.94 95 LYS A C 1
ATOM 747 O O . LYS A 1 95 ? -4.667 -7.656 9.814 1.00 68.94 95 LYS A O 1
#